Protein AF-A0A655FZT3-F1 (afdb_monomer_lite)

InterPro domains:
  IPR014729 Rossmann-like alpha/beta/alpha sandwich fold [G3DSA:3.40.50.620] (1-60)

pLDDT: mean 71.94, std 9.0, range [50.12, 86.94]

Radius of gyration: 11.01 Å; chains: 1; bounding box: 27×21×28 Å

Structure (mmCIF, N/CA/C/O backbone):
data_AF-A0A655FZT3-F1
#
_entry.id   AF-A0A655FZT3-F1
#
loop_
_atom_site.group_PDB
_atom_site.id
_atom_site.type_symbol
_atom_site.label_atom_id
_atom_site.label_alt_id
_atom_site.label_comp_id
_atom_site.label_asym_id
_atom_site.label_entity_id
_atom_site.label_seq_id
_atom_site.pdbx_PDB_ins_code
_atom_site.Cartn_x
_atom_site.Cartn_y
_atom_site.Cartn_z
_atom_site.occupancy
_atom_site.B_iso_or_equiv
_atom_site.auth_seq_id
_atom_site.auth_comp_id
_atom_site.auth_asym_id
_atom_site.auth_atom_id
_atom_site.pdbx_PDB_model_num
ATOM 1 N N . MET A 1 1 ? 13.808 -3.939 8.895 1.00 67.81 1 MET A N 1
ATOM 2 C CA . MET A 1 1 ? 12.427 -3.658 8.448 1.00 67.81 1 MET A CA 1
ATOM 3 C C . MET A 1 1 ? 12.313 -2.163 8.198 1.00 67.81 1 MET A C 1
ATOM 5 O O . MET A 1 1 ? 12.626 -1.406 9.106 1.00 67.81 1 MET A O 1
ATOM 9 N N . ARG A 1 2 ? 11.946 -1.740 6.984 1.00 79.25 2 ARG A N 1
ATOM 10 C CA . ARG A 1 2 ? 11.721 -0.327 6.636 1.00 79.25 2 ARG A CA 1
ATOM 11 C C . ARG A 1 2 ? 10.249 -0.140 6.287 1.00 79.25 2 ARG A C 1
ATOM 13 O O . ARG A 1 2 ? 9.657 -1.024 5.675 1.00 79.25 2 ARG A O 1
ATOM 20 N N . VAL A 1 3 ? 9.674 0.981 6.702 1.00 81.25 3 VAL A N 1
ATOM 21 C CA . VAL A 1 3 ? 8.283 1.340 6.412 1.00 81.25 3 VAL A CA 1
ATOM 22 C C . VAL A 1 3 ? 8.299 2.651 5.646 1.00 81.25 3 VAL A C 1
ATOM 24 O O . VAL A 1 3 ? 8.921 3.613 6.092 1.00 81.25 3 VAL A O 1
ATOM 27 N N . TYR A 1 4 ? 7.610 2.681 4.509 1.00 78.38 4 TYR A N 1
ATOM 28 C CA . TYR A 1 4 ? 7.524 3.854 3.648 1.00 78.38 4 TYR A CA 1
ATOM 29 C C . TYR A 1 4 ? 6.073 4.331 3.603 1.00 78.38 4 TYR A C 1
ATOM 31 O O . TYR A 1 4 ? 5.228 3.648 3.018 1.00 78.38 4 TYR A O 1
ATOM 39 N N . PRO A 1 5 ? 5.745 5.464 4.245 1.00 79.50 5 PRO A N 1
ATOM 40 C CA . PRO A 1 5 ? 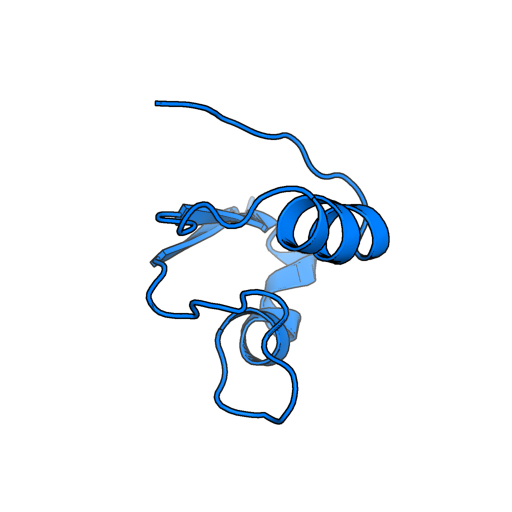4.414 6.031 4.140 1.00 79.50 5 PRO A CA 1
ATOM 41 C C . PRO A 1 5 ? 4.239 6.621 2.740 1.00 79.50 5 PRO A C 1
ATOM 43 O O . PRO A 1 5 ? 4.971 7.522 2.336 1.00 79.50 5 PRO A O 1
ATOM 46 N N . ILE A 1 6 ? 3.251 6.119 2.004 1.00 74.31 6 ILE A N 1
ATOM 47 C CA . ILE A 1 6 ? 2.894 6.632 0.685 1.00 74.31 6 ILE A CA 1
ATOM 48 C C . ILE A 1 6 ? 1.437 7.069 0.722 1.00 74.31 6 ILE A C 1
ATOM 50 O O . ILE A 1 6 ? 0.540 6.271 0.968 1.00 74.31 6 ILE A O 1
ATOM 54 N N . THR A 1 7 ? 1.206 8.357 0.491 1.00 75.56 7 THR A N 1
ATOM 55 C CA . THR A 1 7 ? -0.116 8.989 0.622 1.00 75.56 7 THR A CA 1
ATOM 56 C C . THR A 1 7 ? -0.805 9.226 -0.719 1.00 75.56 7 THR A C 1
ATOM 58 O O . THR A 1 7 ? -1.950 9.666 -0.754 1.00 75.56 7 THR A O 1
ATOM 61 N N . THR A 1 8 ? -0.123 8.951 -1.837 1.00 70.38 8 THR A N 1
ATOM 62 C CA . THR A 1 8 ? -0.648 9.178 -3.189 1.00 70.38 8 THR A CA 1
ATOM 63 C C . THR A 1 8 ? -0.258 8.049 -4.132 1.00 70.38 8 THR A C 1
ATOM 65 O O . THR A 1 8 ? 0.823 7.474 -4.019 1.00 70.38 8 THR A O 1
ATOM 68 N N . HIS A 1 9 ? -1.108 7.773 -5.122 1.00 66.56 9 HIS A N 1
ATOM 69 C CA . HIS A 1 9 ? -0.839 6.750 -6.135 1.00 66.56 9 HIS A CA 1
ATOM 70 C C . HIS A 1 9 ? 0.450 7.035 -6.931 1.00 66.56 9 HIS A C 1
ATOM 72 O O . HIS A 1 9 ? 1.243 6.131 -7.183 1.00 66.56 9 HIS A O 1
ATOM 78 N N . THR A 1 10 ? 0.712 8.304 -7.264 1.00 68.00 10 THR A N 1
ATOM 79 C CA . THR A 1 10 ? 1.957 8.736 -7.926 1.00 68.00 10 THR A CA 1
ATOM 80 C C . THR A 1 10 ? 3.187 8.476 -7.056 1.00 68.00 10 THR A C 1
ATOM 82 O O . THR A 1 10 ? 4.237 8.094 -7.569 1.00 68.00 10 THR A O 1
ATOM 85 N N . GLY A 1 11 ? 3.053 8.622 -5.734 1.00 70.50 11 GLY A N 1
ATOM 86 C CA . GLY A 1 11 ? 4.106 8.278 -4.782 1.00 70.50 11 GLY A CA 1
ATOM 87 C C . GLY A 1 11 ? 4.469 6.793 -4.805 1.00 70.50 11 GLY A C 1
ATOM 88 O O . GLY A 1 11 ? 5.635 6.468 -4.618 1.00 70.50 11 GLY A 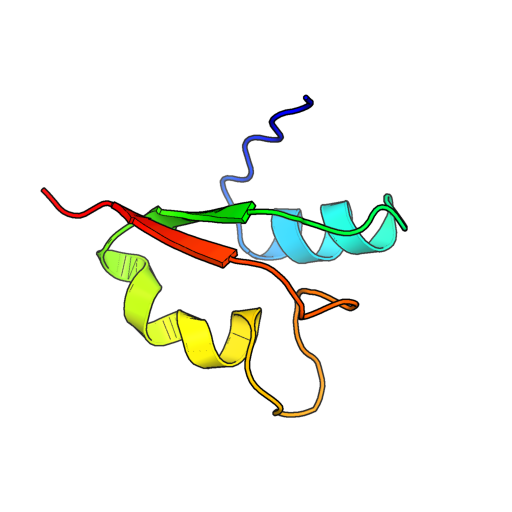O 1
ATOM 89 N N . ILE A 1 12 ? 3.512 5.902 -5.100 1.00 71.12 12 ILE A N 1
ATOM 90 C CA . ILE A 1 12 ? 3.760 4.454 -5.178 1.00 71.12 12 ILE A CA 1
ATOM 91 C C . ILE A 1 12 ? 4.617 4.140 -6.405 1.00 71.12 12 ILE A C 1
ATOM 93 O O . ILE A 1 12 ? 5.664 3.512 -6.279 1.00 71.12 12 ILE A O 1
ATOM 97 N N . ALA A 1 13 ? 4.208 4.625 -7.581 1.00 69.00 13 ALA A N 1
ATOM 98 C CA . ALA A 1 13 ? 4.958 4.414 -8.820 1.00 69.00 13 ALA A CA 1
ATOM 99 C C . ALA A 1 13 ? 6.383 4.978 -8.726 1.00 69.00 13 ALA A C 1
ATOM 101 O O . ALA A 1 13 ? 7.334 4.323 -9.143 1.00 69.00 13 ALA A O 1
ATOM 102 N N . ARG A 1 14 ? 6.539 6.165 -8.127 1.00 70.31 14 ARG A N 1
ATOM 103 C CA . ARG A 1 14 ? 7.853 6.769 -7.898 1.00 70.31 14 ARG A CA 1
ATOM 104 C C . ARG A 1 14 ? 8.698 5.963 -6.916 1.00 70.31 14 ARG A C 1
ATOM 106 O O . ARG A 1 14 ? 9.851 5.689 -7.210 1.00 70.31 14 ARG A O 1
ATOM 113 N N . PHE A 1 15 ? 8.129 5.556 -5.783 1.00 73.88 15 PHE A N 1
ATOM 114 C CA . PHE A 1 15 ? 8.842 4.754 -4.792 1.00 73.88 15 PHE A CA 1
ATOM 115 C C . PHE A 1 15 ? 9.409 3.474 -5.412 1.00 73.88 15 PHE A C 1
ATOM 117 O O . PHE A 1 15 ? 10.566 3.152 -5.185 1.00 73.88 15 PHE A O 1
ATOM 124 N N . LEU A 1 16 ? 8.622 2.801 -6.247 1.00 71.38 16 LEU A N 1
ATOM 125 C CA . LEU A 1 16 ? 9.007 1.548 -6.896 1.00 71.38 16 LEU A CA 1
ATOM 126 C C . LEU A 1 16 ? 9.955 1.737 -8.083 1.00 71.38 16 LEU A C 1
ATOM 128 O O . LEU A 1 16 ? 10.675 0.812 -8.436 1.00 71.38 16 LEU A O 1
ATOM 132 N N . ALA A 1 17 ? 9.959 2.912 -8.713 1.00 71.25 17 ALA A N 1
ATOM 133 C CA . ALA A 1 17 ? 10.953 3.257 -9.726 1.00 71.25 17 ALA A CA 1
ATOM 134 C C . ALA A 1 17 ? 12.307 3.611 -9.091 1.00 71.25 17 ALA A C 1
ATOM 136 O O . ALA A 1 17 ? 13.350 3.234 -9.620 1.00 71.25 17 ALA A O 1
ATOM 137 N N . ASP A 1 18 ? 12.276 4.310 -7.954 1.00 75.19 18 ASP A N 1
ATOM 138 C CA . ASP A 1 18 ? 13.466 4.754 -7.226 1.00 75.19 18 ASP A CA 1
ATOM 139 C C . ASP A 1 18 ? 14.070 3.621 -6.365 1.00 75.19 18 ASP A C 1
ATOM 141 O O . ASP A 1 18 ? 15.239 3.690 -5.987 1.00 75.19 18 ASP A O 1
ATOM 145 N N . HIS A 1 19 ? 13.288 2.578 -6.055 1.00 68.88 19 HIS A N 1
ATOM 146 C CA . HIS A 1 19 ? 13.699 1.438 -5.234 1.00 68.88 19 HIS A CA 1
ATOM 147 C C . HIS A 1 19 ? 13.409 0.121 -5.960 1.00 68.88 19 HIS A C 1
ATOM 149 O O . HIS A 1 19 ? 12.264 -0.316 -6.043 1.00 68.88 19 HIS A O 1
ATOM 155 N N . ASP A 1 20 ? 14.470 -0.562 -6.390 1.00 66.44 20 ASP A N 1
ATOM 156 C CA . ASP A 1 20 ? 14.416 -1.921 -6.960 1.00 66.44 20 ASP A CA 1
ATOM 157 C C . ASP A 1 20 ? 14.257 -3.009 -5.868 1.00 66.44 20 ASP A C 1
ATOM 159 O O . ASP A 1 20 ? 14.460 -4.201 -6.088 1.00 66.44 20 ASP A O 1
ATOM 163 N N . GLU A 1 21 ? 13.928 -2.602 -4.636 1.00 67.44 21 GLU A N 1
ATOM 164 C CA . GLU A 1 21 ? 13.745 -3.506 -3.504 1.00 67.44 21 GLU A CA 1
ATOM 165 C C . GLU A 1 21 ? 12.380 -4.210 -3.588 1.00 67.44 21 GLU A C 1
ATOM 167 O O . GLU A 1 21 ? 11.330 -3.589 -3.780 1.00 67.44 21 GLU A O 1
ATOM 172 N N . ARG A 1 22 ? 12.370 -5.531 -3.373 1.00 72.38 22 ARG A N 1
ATOM 173 C CA . ARG A 1 22 ? 11.133 -6.320 -3.339 1.00 72.38 22 ARG A CA 1
ATOM 174 C C . ARG A 1 22 ? 10.234 -5.867 -2.185 1.00 72.38 22 ARG A C 1
ATOM 176 O O . ARG A 1 22 ? 10.559 -6.064 -1.013 1.00 72.38 22 ARG A O 1
ATOM 183 N N . VAL A 1 23 ? 9.045 -5.365 -2.512 1.00 76.75 23 VAL A N 1
ATOM 184 C CA . VAL A 1 23 ? 7.998 -5.104 -1.516 1.00 76.75 23 VAL A CA 1
ATOM 185 C C . VAL A 1 23 ? 7.493 -6.432 -0.956 1.00 76.75 23 VAL A C 1
ATOM 187 O O . VAL A 1 23 ? 7.069 -7.309 -1.698 1.00 76.75 23 VAL A O 1
ATOM 190 N N . GLN A 1 24 ? 7.544 -6.589 0.365 1.00 79.06 24 GLN A N 1
ATOM 191 C CA . GLN A 1 24 ? 7.060 -7.790 1.063 1.00 79.06 24 GLN A CA 1
ATOM 192 C C . GLN A 1 24 ? 5.597 -7.638 1.509 1.00 79.06 24 GLN A C 1
ATOM 194 O O . GLN A 1 24 ? 4.847 -8.612 1.525 1.00 79.06 24 GLN A O 1
ATOM 199 N N . LEU A 1 25 ? 5.189 -6.413 1.861 1.00 80.94 25 LEU A N 1
ATOM 200 C CA . LEU A 1 25 ? 3.862 -6.097 2.382 1.00 80.94 25 LEU A CA 1
ATOM 201 C C . LEU A 1 25 ? 3.423 -4.693 1.947 1.00 80.94 25 LEU A C 1
ATOM 203 O O . LEU A 1 25 ? 4.116 -3.717 2.229 1.00 80.94 25 LEU A O 1
ATOM 207 N N . ALA A 1 26 ? 2.251 -4.595 1.324 1.00 81.06 26 ALA A N 1
ATOM 208 C CA . ALA A 1 26 ? 1.554 -3.337 1.080 1.00 81.06 26 ALA A CA 1
ATOM 209 C C . ALA A 1 26 ? 0.393 -3.185 2.071 1.00 81.06 26 ALA A C 1
ATOM 211 O O . ALA A 1 26 ? -0.389 -4.115 2.265 1.00 81.06 26 ALA A O 1
ATOM 212 N N . VAL A 1 27 ? 0.263 -2.010 2.686 1.00 83.75 27 VAL A N 1
ATOM 213 C CA . VAL A 1 27 ? -0.852 -1.688 3.586 1.00 83.75 27 VAL A CA 1
ATOM 214 C C . VAL A 1 27 ? -1.712 -0.629 2.917 1.00 83.75 27 VAL A C 1
ATOM 216 O O . VAL A 1 27 ? -1.205 0.434 2.563 1.00 83.75 27 VAL A O 1
ATOM 219 N N . ILE A 1 28 ? -2.999 -0.917 2.732 1.00 81.69 28 ILE A N 1
ATOM 220 C CA . ILE A 1 28 ? -3.950 0.002 2.098 1.00 81.69 28 ILE A CA 1
ATOM 221 C C . ILE A 1 28 ? -5.209 0.169 2.943 1.00 81.69 28 ILE A C 1
ATOM 223 O O . ILE A 1 28 ? -5.584 -0.716 3.712 1.00 81.69 28 ILE A O 1
ATOM 227 N N . GLY A 1 29 ? -5.870 1.313 2.787 1.00 83.50 29 GLY A N 1
ATOM 228 C CA . GLY A 1 29 ? -7.171 1.555 3.390 1.00 83.50 29 GLY A CA 1
ATOM 229 C C . GLY A 1 29 ? -8.284 0.762 2.704 1.00 83.50 29 GLY A C 1
ATOM 230 O O . GLY A 1 29 ? -8.160 0.254 1.586 1.00 83.50 29 GLY A O 1
ATOM 231 N N . GLY A 1 30 ? -9.411 0.642 3.401 1.00 82.00 30 GLY A N 1
ATOM 232 C CA . GLY A 1 30 ? -10.583 -0.039 2.877 1.00 82.00 30 GLY A CA 1
ATOM 233 C C . GLY A 1 30 ? -11.173 0.632 1.628 1.00 82.00 30 GLY A C 1
ATOM 234 O O . GLY A 1 30 ? -11.643 -0.071 0.728 1.00 82.00 30 GLY A O 1
ATOM 235 N N . GLY A 1 31 ? -11.136 1.963 1.540 1.00 80.94 31 GLY A N 1
ATOM 236 C CA . GLY A 1 31 ? -11.647 2.695 0.372 1.00 80.94 31 GLY A CA 1
ATOM 237 C C . GLY A 1 31 ? -10.915 2.325 -0.922 1.00 80.94 31 GLY A C 1
ATOM 238 O O . GLY A 1 31 ? -11.491 2.337 -2.006 1.00 80.94 31 GLY A O 1
ATOM 239 N N . GLU A 1 32 ? -9.660 1.906 -0.795 1.00 75.62 32 GLU A N 1
ATOM 240 C CA . GLU A 1 32 ? -8.737 1.617 -1.883 1.00 75.62 32 GLU A CA 1
ATOM 241 C C . GLU A 1 32 ? -8.692 0.130 -2.253 1.00 75.62 32 GLU A C 1
ATOM 243 O O . GLU A 1 32 ? -8.067 -0.244 -3.243 1.00 75.62 32 GLU A O 1
ATOM 248 N N . ALA A 1 33 ? -9.383 -0.739 -1.513 1.00 77.44 33 ALA A N 1
ATOM 249 C CA . ALA A 1 33 ? -9.345 -2.185 -1.730 1.00 77.44 33 ALA A CA 1
ATOM 250 C C . ALA A 1 33 ? -9.822 -2.624 -3.128 1.00 77.44 33 ALA A C 1
ATOM 252 O O . ALA A 1 33 ? -9.356 -3.635 -3.647 1.00 77.44 33 ALA A O 1
ATOM 253 N N . GLY A 1 34 ? -10.703 -1.849 -3.774 1.00 74.62 34 GLY A N 1
ATOM 254 C CA . GLY A 1 34 ? -11.110 -2.088 -5.166 1.00 74.62 34 GLY A CA 1
ATOM 255 C C . GLY A 1 34 ? -9.970 -1.919 -6.180 1.00 74.62 34 GLY A C 1
ATOM 256 O O . GLY A 1 34 ? -10.087 -2.342 -7.325 1.00 74.62 34 GLY A O 1
ATOM 257 N N . GLN A 1 35 ? -8.848 -1.328 -5.765 1.00 72.19 35 GLN A N 1
ATOM 258 C CA . GLN A 1 35 ? -7.659 -1.134 -6.591 1.00 72.19 35 GLN A CA 1
ATOM 259 C C . GLN A 1 35 ? -6.631 -2.265 -6.436 1.00 72.19 35 GLN A C 1
ATOM 261 O O . GLN 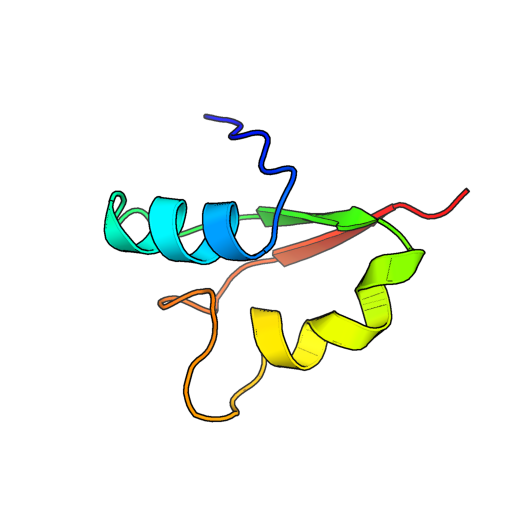A 1 35 ? -5.605 -2.237 -7.114 1.00 72.19 35 GLN A O 1
ATOM 266 N N . LEU A 1 36 ? -6.907 -3.281 -5.605 1.00 73.00 36 LEU A N 1
ATOM 267 C CA . LEU A 1 36 ? -6.005 -4.409 -5.340 1.00 73.00 36 LEU A CA 1
ATOM 268 C C . LEU A 1 36 ? -5.531 -5.104 -6.624 1.00 73.00 36 LEU A C 1
ATOM 270 O O . LEU A 1 36 ? -4.343 -5.369 -6.779 1.00 73.00 36 LEU A O 1
ATOM 274 N N . ALA A 1 37 ? -6.434 -5.327 -7.581 1.00 66.69 37 ALA A N 1
ATOM 275 C CA . ALA A 1 37 ? -6.098 -5.967 -8.853 1.00 66.69 37 ALA A CA 1
ATOM 276 C C . ALA A 1 37 ? -5.091 -5.157 -9.693 1.00 66.69 37 ALA A C 1
ATOM 278 O O . ALA A 1 37 ? -4.331 -5.736 -10.458 1.00 66.69 37 ALA A O 1
ATOM 279 N N . ARG A 1 38 ? -5.028 -3.829 -9.530 1.00 66.94 38 ARG A N 1
ATOM 280 C CA . ARG A 1 38 ? -4.015 -2.986 -10.194 1.00 66.94 38 ARG A CA 1
ATOM 281 C C . ARG A 1 38 ? -2.678 -2.982 -9.459 1.00 66.94 38 ARG A C 1
ATOM 283 O O . ARG A 1 38 ? -1.642 -2.721 -10.061 1.00 66.94 38 ARG A O 1
ATOM 290 N N . LEU A 1 39 ? -2.712 -3.251 -8.157 1.00 65.88 39 LEU A N 1
ATOM 291 C CA . LEU A 1 39 ? -1.522 -3.314 -7.322 1.00 65.88 39 LEU A CA 1
ATOM 292 C C . LEU A 1 39 ? -0.776 -4.635 -7.547 1.00 65.88 39 LEU A C 1
ATOM 294 O O . LEU A 1 39 ? 0.409 -4.604 -7.866 1.00 65.88 39 LEU A O 1
ATOM 298 N N . VAL A 1 40 ? -1.470 -5.772 -7.429 1.00 66.19 40 VAL A N 1
ATOM 299 C CA . VAL A 1 40 ? -0.856 -7.118 -7.424 1.00 66.19 40 VAL A CA 1
ATOM 300 C C . VAL A 1 40 ? -1.349 -8.050 -8.537 1.00 66.19 40 VAL A C 1
ATOM 302 O O . VAL A 1 40 ? -0.926 -9.200 -8.607 1.00 66.19 40 VAL A O 1
ATOM 305 N N . GLY A 1 41 ? -2.270 -7.602 -9.392 1.00 59.03 41 GLY A N 1
ATOM 306 C CA . GLY A 1 41 ? -2.855 -8.446 -10.435 1.00 59.03 41 GLY A CA 1
ATOM 307 C C . GLY A 1 41 ? -2.008 -8.548 -11.714 1.00 59.03 41 GLY A C 1
ATOM 308 O O . GLY A 1 41 ? -1.138 -7.713 -11.962 1.00 59.03 41 GLY A O 1
ATOM 309 N N . PRO A 1 42 ? -2.303 -9.539 -12.578 1.00 56.28 42 PRO A N 1
ATOM 310 C CA . PRO A 1 42 ? -1.546 -9.839 -13.802 1.00 56.28 42 PRO A CA 1
ATOM 311 C C . PRO A 1 42 ? -1.751 -8.822 -14.941 1.00 56.28 42 PRO A C 1
ATOM 313 O O . PRO A 1 42 ? -1.254 -9.010 -16.051 1.00 56.28 42 PRO A O 1
ATOM 316 N N . SER A 1 43 ? -2.512 -7.752 -14.715 1.00 50.38 43 SER A N 1
ATOM 317 C CA . SER A 1 43 ? -2.891 -6.792 -15.748 1.00 50.38 43 SER A CA 1
ATOM 318 C C . SER A 1 43 ? -1.757 -5.811 -16.048 1.00 50.38 43 SER A C 1
ATOM 320 O O . SER A 1 43 ? -1.697 -4.747 -15.442 1.00 50.38 43 SER A O 1
ATOM 322 N N . GLY A 1 44 ? -0.898 -6.180 -17.004 1.00 50.12 44 GLY A N 1
ATOM 323 C 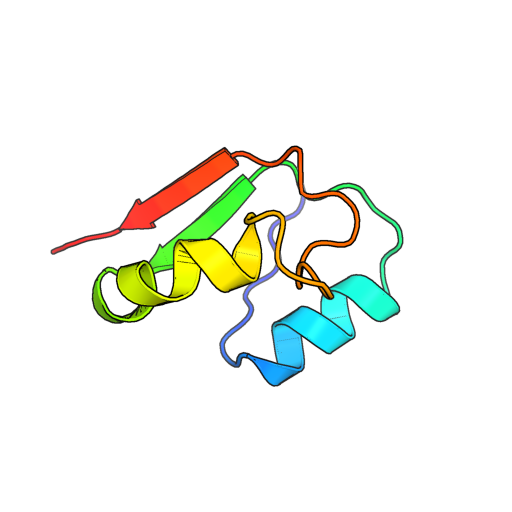CA . GLY A 1 44 ? -0.124 -5.320 -17.919 1.00 50.12 44 GLY A CA 1
ATOM 324 C C . GLY A 1 44 ? 0.979 -4.433 -17.332 1.00 50.12 44 GLY A C 1
ATOM 325 O O . GLY A 1 44 ? 2.048 -4.333 -17.923 1.00 50.12 44 GLY A O 1
ATOM 326 N N . HIS A 1 45 ? 0.746 -3.822 -16.173 1.00 52.59 45 HIS A N 1
ATOM 327 C CA . HIS A 1 45 ? 1.642 -2.918 -15.460 1.00 52.59 45 HIS A CA 1
ATOM 328 C C . HIS A 1 45 ? 1.342 -3.009 -13.956 1.00 52.59 45 HIS A C 1
ATOM 330 O O . HIS A 1 45 ? 0.757 -2.074 -13.400 1.00 52.59 45 HIS A O 1
ATOM 336 N N . PRO A 1 46 ? 1.665 -4.135 -13.287 1.00 60.25 46 PRO A N 1
ATOM 337 C CA . PRO A 1 46 ? 1.518 -4.201 -11.843 1.00 60.25 46 PRO A CA 1
ATOM 338 C C . PRO A 1 46 ? 2.346 -3.061 -11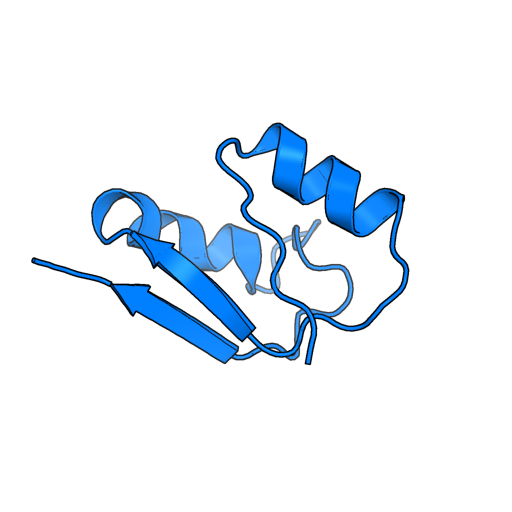.257 1.00 60.25 46 PRO A C 1
ATOM 340 O O . PRO A 1 46 ? 3.531 -2.919 -11.567 1.00 60.25 46 PRO A O 1
ATOM 343 N N . VAL A 1 47 ? 1.696 -2.209 -10.461 1.00 62.50 47 VAL A N 1
ATOM 344 C CA . VAL A 1 47 ? 2.374 -1.082 -9.813 1.00 62.50 47 VAL A CA 1
ATOM 345 C C . VAL A 1 47 ? 3.595 -1.618 -9.062 1.00 62.50 47 VAL A C 1
ATOM 347 O O . VAL A 1 47 ? 4.678 -1.057 -9.181 1.00 62.50 47 VAL A O 1
ATOM 350 N N . PHE A 1 48 ? 3.451 -2.783 -8.423 1.00 66.62 48 PHE A N 1
ATOM 351 C CA . PHE A 1 48 ? 4.551 -3.589 -7.912 1.00 66.62 48 PHE A CA 1
ATOM 352 C C . PHE A 1 48 ? 5.191 -4.419 -9.029 1.00 66.62 48 PHE A C 1
ATOM 354 O O . PHE A 1 48 ? 4.698 -5.483 -9.394 1.00 66.62 48 PHE A O 1
ATOM 361 N N . ARG A 1 49 ? 6.356 -3.975 -9.516 1.00 58.00 49 ARG A N 1
ATOM 362 C CA . ARG A 1 49 ? 7.190 -4.715 -10.486 1.00 58.00 49 ARG A CA 1
ATOM 363 C C . ARG A 1 49 ? 7.502 -6.153 -10.045 1.00 58.00 49 ARG A C 1
ATOM 365 O O . ARG A 1 49 ? 7.837 -6.989 -10.880 1.00 58.00 49 ARG A O 1
ATOM 372 N N . HIS A 1 50 ? 7.400 -6.438 -8.745 1.00 58.81 50 HIS A N 1
ATOM 373 C CA . HIS A 1 50 ? 7.543 -7.754 -8.125 1.00 58.81 50 HIS A CA 1
ATOM 374 C C . HIS A 1 50 ? 6.288 -8.063 -7.303 1.00 58.81 50 HIS A C 1
ATOM 376 O O . HIS A 1 50 ? 6.303 -7.998 -6.076 1.00 58.81 50 HIS A O 1
ATOM 382 N N . ALA A 1 51 ? 5.189 -8.367 -7.996 1.00 59.12 51 ALA A N 1
ATOM 383 C CA . ALA A 1 51 ? 3.860 -8.601 -7.421 1.00 59.12 51 ALA A CA 1
ATOM 384 C C . ALA A 1 51 ? 3.763 -9.804 -6.453 1.00 59.12 51 ALA A C 1
ATOM 386 O O . ALA A 1 51 ? 2.683 -10.107 -5.954 1.00 59.12 51 ALA A O 1
ATOM 387 N N . GLU A 1 52 ? 4.873 -10.474 -6.137 1.00 69.94 52 GLU A N 1
ATOM 388 C CA . GLU A 1 52 ? 4.954 -11.455 -5.056 1.00 69.94 52 GLU A CA 1
ATOM 389 C C . GLU A 1 52 ? 5.029 -10.766 -3.676 1.00 69.94 52 GLU A C 1
ATOM 391 O O . GLU A 1 52 ? 6.024 -10.905 -2.949 1.00 69.94 52 GLU A O 1
ATOM 396 N N . CYS A 1 53 ? 3.997 -9.992 -3.333 1.00 73.94 53 CYS A N 1
ATOM 397 C CA . CYS A 1 53 ? 3.867 -9.302 -2.054 1.00 73.94 53 CYS A CA 1
ATOM 398 C C . CYS A 1 53 ? 2.523 -9.608 -1.383 1.00 73.94 53 CYS A C 1
ATOM 400 O O . CYS A 1 53 ? 1.518 -9.880 -2.041 1.00 73.94 53 CYS A O 1
ATOM 402 N N . SER A 1 54 ? 2.498 -9.559 -0.053 1.00 80.44 54 SER A N 1
ATOM 403 C CA . SER A 1 54 ? 1.254 -9.639 0.714 1.00 80.44 54 SER A CA 1
ATOM 404 C C . SER A 1 54 ? 0.560 -8.277 0.723 1.00 80.44 54 SER A C 1
ATOM 406 O O . SER A 1 54 ? 1.225 -7.239 0.750 1.00 80.44 54 SER A O 1
ATOM 408 N N . VAL A 1 55 ? -0.775 -8.251 0.764 1.00 81.38 55 VAL A N 1
ATOM 409 C CA . VAL A 1 55 ? -1.538 -7.006 0.942 1.00 81.38 55 VAL A CA 1
ATOM 410 C C . VAL A 1 55 ? -2.405 -7.090 2.190 1.00 81.38 55 VAL A C 1
ATOM 412 O O . VAL A 1 55 ? -3.198 -8.016 2.344 1.00 81.38 55 VAL A O 1
ATOM 415 N N . LEU A 1 56 ? -2.270 -6.098 3.067 1.00 86.62 56 LEU A N 1
ATOM 416 C CA . LEU A 1 56 ? -3.113 -5.900 4.238 1.00 86.62 56 LEU A CA 1
ATOM 417 C C . LEU A 1 56 ? -4.086 -4.750 3.971 1.00 86.62 56 LEU A C 1
ATOM 419 O O . LEU A 1 56 ? -3.674 -3.607 3.770 1.00 86.62 56 LEU A O 1
ATOM 423 N N . VAL A 1 57 ? -5.383 -5.052 3.999 1.00 85.06 57 VAL A N 1
ATOM 424 C CA . VAL A 1 57 ? -6.448 -4.050 3.885 1.00 85.06 57 VAL A CA 1
ATOM 425 C C . VAL A 1 57 ? -6.930 -3.678 5.280 1.00 85.06 57 VAL A C 1
ATOM 427 O O . VAL A 1 57 ? -7.469 -4.516 5.999 1.00 85.06 57 VAL A O 1
ATOM 430 N N . VAL A 1 58 ? -6.776 -2.411 5.649 1.00 86.94 58 VAL A N 1
ATOM 431 C CA . VAL A 1 58 ? -7.256 -1.878 6.925 1.00 86.94 58 VAL A CA 1
ATOM 432 C C . VAL A 1 58 ? -8.651 -1.301 6.724 1.00 86.94 58 VAL A C 1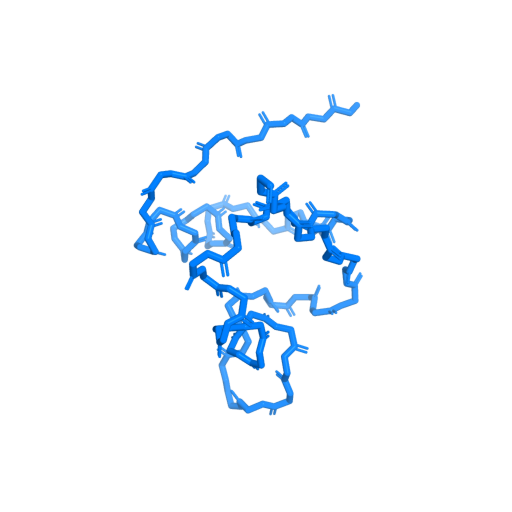
ATOM 434 O O . VAL A 1 58 ? -8.837 -0.335 5.981 1.00 86.94 58 VAL A O 1
ATOM 437 N N . ARG A 1 59 ? -9.646 -1.886 7.390 1.00 84.75 59 ARG A N 1
ATOM 438 C CA . ARG A 1 59 ? -11.009 -1.343 7.463 1.00 84.75 59 ARG A CA 1
ATOM 439 C C . ARG A 1 59 ? -11.311 -0.886 8.886 1.00 84.75 59 ARG A C 1
ATOM 441 O O . ARG A 1 59 ? -10.741 -1.427 9.829 1.00 84.75 59 ARG A O 1
ATOM 448 N N . ARG A 1 60 ? -12.154 0.141 9.003 1.00 76.69 60 ARG A N 1
ATOM 449 C CA . ARG A 1 60 ? -12.760 0.545 10.276 1.00 76.69 60 ARG A CA 1
ATOM 450 C C . ARG A 1 60 ? -13.930 -0.364 10.609 1.00 76.69 60 ARG A C 1
ATOM 452 O O . ARG A 1 60 ? -14.585 -0.812 9.641 1.00 76.69 60 ARG A O 1
#

Secondary structure (DSSP, 8-state):
-------SHHHHHHHHHH--SPP-EEEEEGGGGGGHHHHHSSSSS-SSTT---EEEEE--

Organism: Mycobacterium tuberculosis (NCBI:txid1773)

Foldseek 3Di:
DDDDDDDDPVSLLVVVVVDVDQAAEAEEEPVCVVCVCCQQNPPDCNSRPRSNYYYHYDYD

Sequence (60 aa):
MRVYPITTHTGIARFLADHDERVQLAVIGGGEAGQLARLVGPSGHPVFRHAECSVLVVRR